Protein AF-A0A539EFL1-F1 (afdb_monomer)

Secondary structure (DSSP, 8-state):
-----PPPPPPPTT-TTSPPP-----HHHHHHHHHHHHHHTTTTPPPSSPPTT-EE-----PPPS-SSS--TTHHHHHHHHHHHHHHHHHTT-EE-

pLDDT: mean 85.84, std 19.04, range [38.94, 98.62]

Structure (mmCIF, N/CA/C/O backbone):
data_AF-A0A539EFL1-F1
#
_entry.id   AF-A0A539EFL1-F1
#
loop_
_atom_site.group_PDB
_atom_site.id
_atom_site.type_symbol
_atom_site.label_atom_id
_atom_site.label_alt_id
_atom_site.label_comp_id
_atom_site.label_asym_id
_atom_site.label_entity_id
_atom_site.label_seq_id
_atom_site.pdbx_PDB_ins_code
_atom_site.Cartn_x
_atom_site.C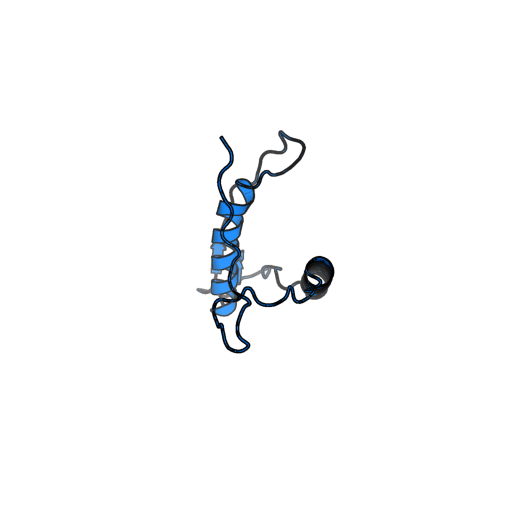artn_y
_atom_site.Cartn_z
_atom_site.occupancy
_atom_site.B_iso_or_equiv
_atom_site.auth_seq_id
_atom_site.auth_comp_id
_atom_site.auth_asym_id
_atom_site.auth_atom_id
_atom_site.pdbx_PDB_model_num
ATOM 1 N N . MET A 1 1 ? 42.881 13.754 -27.773 1.00 41.84 1 MET A N 1
ATOM 2 C CA . MET A 1 1 ? 43.305 13.287 -26.436 1.00 41.84 1 MET A CA 1
ATOM 3 C C . MET A 1 1 ? 42.819 11.861 -26.280 1.00 41.84 1 MET A C 1
ATOM 5 O O . MET A 1 1 ? 41.617 11.652 -26.248 1.00 41.84 1 MET A O 1
ATOM 9 N N . VAL A 1 2 ? 43.736 10.895 -26.306 1.00 38.94 2 VAL A N 1
ATOM 10 C CA . VAL A 1 2 ? 43.430 9.464 -26.189 1.00 38.94 2 VAL A CA 1
ATOM 11 C C . VAL A 1 2 ? 43.757 9.077 -24.750 1.00 38.94 2 VAL A C 1
ATOM 13 O O . VAL A 1 2 ? 44.920 9.129 -24.359 1.00 38.94 2 VAL A O 1
ATOM 16 N N . ALA A 1 3 ? 42.741 8.800 -23.935 1.00 45.94 3 ALA A N 1
ATOM 17 C CA . ALA A 1 3 ? 42.948 8.296 -22.583 1.00 45.94 3 ALA A CA 1
ATOM 18 C C . ALA A 1 3 ? 43.185 6.783 -22.668 1.00 45.94 3 ALA A C 1
ATOM 20 O O . ALA A 1 3 ? 42.314 6.036 -23.110 1.00 45.94 3 ALA A O 1
ATOM 21 N N . ASN A 1 4 ? 44.387 6.358 -22.282 1.00 40.75 4 ASN A N 1
ATOM 22 C CA . ASN A 1 4 ? 44.767 4.956 -22.158 1.00 40.75 4 ASN A CA 1
ATOM 23 C C . ASN A 1 4 ? 43.856 4.251 -21.145 1.00 40.75 4 ASN A C 1
ATOM 25 O O . ASN A 1 4 ? 43.902 4.550 -19.951 1.00 40.75 4 ASN A O 1
ATOM 29 N N . LEU A 1 5 ? 43.063 3.291 -21.617 1.00 45.28 5 LEU A N 1
ATOM 30 C CA . LEU A 1 5 ? 42.404 2.305 -20.768 1.00 45.28 5 LEU A CA 1
ATOM 31 C C . LEU A 1 5 ? 43.473 1.321 -20.280 1.00 45.28 5 LEU A C 1
ATOM 33 O O . 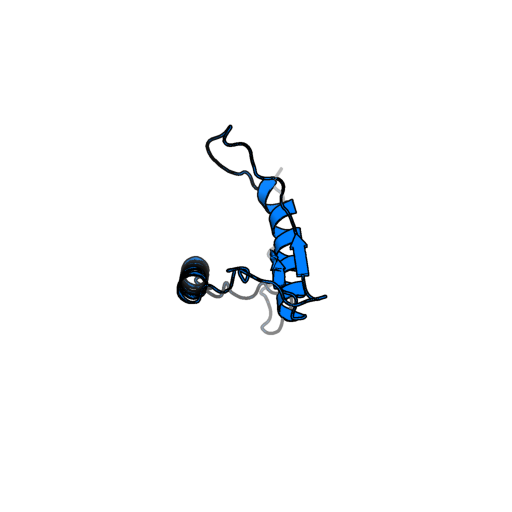LEU A 1 5 ? 44.050 0.583 -21.077 1.00 45.28 5 LEU A O 1
ATOM 37 N N . HIS A 1 6 ? 43.760 1.324 -18.978 1.00 40.34 6 HIS A N 1
ATOM 38 C CA . HIS A 1 6 ? 44.424 0.178 -18.361 1.00 40.34 6 HIS A CA 1
ATOM 39 C C . HIS A 1 6 ? 43.470 -1.026 -18.436 1.00 40.34 6 HIS A C 1
ATOM 41 O O . HIS A 1 6 ? 42.290 -0.862 -18.116 1.00 40.34 6 HIS A O 1
ATOM 47 N N . PRO A 1 7 ? 43.933 -2.221 -18.837 1.00 50.03 7 PRO A N 1
ATOM 48 C CA . PRO A 1 7 ? 43.112 -3.418 -18.751 1.00 50.03 7 PRO A CA 1
ATOM 49 C C . PRO A 1 7 ? 42.871 -3.756 -17.276 1.00 50.03 7 PRO A C 1
ATOM 51 O O . PRO A 1 7 ? 43.813 -3.852 -16.487 1.00 50.03 7 PRO A O 1
ATOM 54 N N . THR A 1 8 ? 41.605 -3.919 -16.896 1.00 53.47 8 THR A N 1
ATOM 55 C CA . THR A 1 8 ? 41.223 -4.462 -15.592 1.00 53.47 8 THR A CA 1
ATOM 56 C C . THR A 1 8 ? 41.755 -5.895 -15.470 1.00 53.47 8 THR A C 1
ATOM 58 O O . THR A 1 8 ? 41.627 -6.671 -16.422 1.00 53.47 8 THR A O 1
ATOM 61 N N . PRO A 1 9 ? 42.377 -6.268 -14.336 1.00 49.53 9 PRO A N 1
ATOM 62 C CA . PRO A 1 9 ? 42.851 -7.631 -14.127 1.00 49.53 9 PRO A CA 1
ATOM 63 C C . PRO A 1 9 ? 41.667 -8.614 -14.113 1.00 49.53 9 PRO A C 1
ATOM 65 O O . PRO A 1 9 ? 40.557 -8.223 -13.742 1.00 49.53 9 PRO A O 1
ATOM 68 N N . PRO A 1 10 ? 41.869 -9.882 -14.518 1.00 56.81 10 PRO A N 1
ATOM 69 C CA . PRO A 1 10 ? 40.807 -10.878 -14.487 1.00 56.81 10 PRO A CA 1
ATOM 70 C C . PRO A 1 10 ? 40.366 -11.125 -13.039 1.00 56.81 10 PRO A C 1
ATOM 72 O O . PRO A 1 10 ? 41.204 -11.325 -12.158 1.00 56.81 10 PRO A O 1
ATOM 75 N N . ALA A 1 11 ? 39.052 -11.094 -12.805 1.00 57.03 11 ALA A N 1
ATOM 76 C CA . ALA A 1 11 ? 38.462 -11.373 -11.501 1.00 57.03 11 ALA A CA 1
ATOM 77 C C . ALA A 1 11 ? 38.862 -12.786 -11.045 1.00 57.03 11 ALA A C 1
ATOM 79 O O . ALA A 1 11 ? 38.636 -13.767 -11.756 1.00 57.03 11 ALA A O 1
ATOM 80 N N . GLY A 1 12 ? 39.500 -12.877 -9.878 1.00 50.28 12 GLY A N 1
ATOM 81 C CA . GLY A 1 12 ? 39.790 -14.152 -9.233 1.00 50.28 12 GLY A CA 1
ATOM 82 C C . GLY A 1 12 ? 38.513 -14.780 -8.676 1.00 50.28 12 GLY A C 1
ATOM 83 O O . GLY A 1 12 ? 37.587 -14.079 -8.282 1.00 50.28 12 GLY A O 1
ATOM 84 N N . GLU A 1 13 ? 38.500 -16.107 -8.592 1.00 54.50 13 GLU A N 1
ATOM 85 C CA . GLU A 1 13 ? 37.368 -16.965 -8.192 1.00 54.50 13 GLU A CA 1
ATOM 86 C C . GLU A 1 13 ? 36.795 -16.684 -6.779 1.00 54.50 13 GLU A C 1
ATOM 88 O O . GLU A 1 13 ? 35.786 -17.263 -6.402 1.00 54.50 13 GLU A O 1
ATOM 93 N N . ASN A 1 14 ? 37.391 -15.766 -6.005 1.00 53.62 14 ASN A N 1
ATOM 94 C CA . ASN A 1 14 ? 36.985 -15.413 -4.637 1.00 53.62 14 ASN A CA 1
ATOM 95 C C . ASN A 1 14 ? 36.816 -13.897 -4.404 1.00 53.62 14 ASN A C 1
ATOM 97 O O . ASN A 1 14 ? 36.929 -13.426 -3.270 1.00 53.62 14 ASN A O 1
ATOM 101 N N . ASP A 1 15 ? 36.578 -13.111 -5.455 1.00 55.47 15 ASP A N 1
ATOM 102 C CA . ASP A 1 15 ? 36.278 -11.687 -5.305 1.00 55.47 15 ASP A CA 1
ATOM 103 C C . ASP A 1 15 ? 34.814 -11.477 -4.873 1.00 55.47 15 ASP A C 1
ATOM 105 O O . ASP A 1 15 ? 33.895 -11.498 -5.687 1.00 55.47 15 ASP A O 1
ATOM 109 N N . ILE A 1 16 ? 34.591 -11.269 -3.570 1.00 57.88 16 ILE A N 1
ATOM 110 C CA . ILE A 1 16 ? 33.269 -10.963 -2.985 1.00 57.88 16 ILE A CA 1
ATOM 111 C C . ILE A 1 16 ? 32.686 -9.616 -3.455 1.00 57.88 16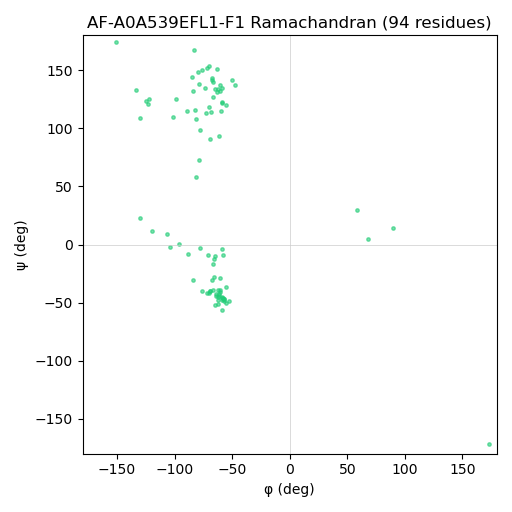 ILE A C 1
ATOM 113 O O . ILE A 1 16 ? 31.531 -9.315 -3.155 1.00 57.88 16 ILE A O 1
ATOM 117 N N . LEU A 1 17 ? 33.485 -8.792 -4.143 1.00 55.75 17 LEU A N 1
ATOM 118 C CA . LEU A 1 17 ? 33.078 -7.527 -4.756 1.00 55.75 17 LEU A CA 1
ATOM 119 C C . LEU A 1 17 ? 32.914 -7.642 -6.276 1.00 55.75 17 LEU A C 1
ATOM 121 O O . LEU A 1 17 ? 32.512 -6.662 -6.910 1.00 55.75 17 LEU A O 1
ATOM 125 N N . ALA A 1 18 ? 33.180 -8.812 -6.870 1.00 57.97 18 ALA A N 1
ATOM 126 C CA . ALA A 1 18 ? 32.794 -9.053 -8.249 1.00 57.97 18 ALA A CA 1
ATOM 127 C C . ALA A 1 18 ? 31.267 -8.925 -8.342 1.00 57.97 18 ALA A C 1
ATOM 129 O O . ALA A 1 18 ? 30.558 -9.495 -7.504 1.00 57.97 18 ALA A O 1
ATOM 130 N N . PRO A 1 19 ? 30.731 -8.179 -9.328 1.00 62.84 19 PRO A N 1
ATOM 131 C CA . PRO A 1 19 ? 29.298 -8.172 -9.545 1.00 62.84 19 PRO A CA 1
ATOM 132 C C . PRO A 1 19 ? 28.879 -9.623 -9.747 1.00 62.84 19 PRO A C 1
ATOM 134 O O . PRO A 1 19 ? 29.397 -10.296 -10.644 1.00 62.84 19 PRO A O 1
ATOM 137 N N . MET A 1 20 ? 27.989 -10.111 -8.877 1.00 55.56 20 MET A N 1
ATOM 138 C CA . MET A 1 20 ? 27.400 -11.430 -9.056 1.00 55.56 20 MET A CA 1
ATOM 139 C C . MET A 1 20 ? 26.928 -11.536 -10.509 1.00 55.56 20 MET A C 1
ATOM 141 O O . MET A 1 20 ? 26.393 -10.550 -11.039 1.00 55.56 20 MET A O 1
ATOM 145 N N . PRO A 1 21 ? 27.158 -12.682 -11.179 1.00 62.81 21 PRO A N 1
ATOM 146 C CA . PRO A 1 21 ? 26.658 -12.871 -12.532 1.00 62.81 21 PRO A CA 1
ATOM 147 C C . PRO A 1 21 ? 25.172 -12.512 -12.526 1.00 62.81 21 PRO A C 1
ATOM 149 O O . PRO A 1 21 ? 24.518 -12.786 -11.518 1.00 62.81 21 PRO A O 1
ATOM 152 N N . PRO A 1 22 ? 24.639 -11.866 -13.577 1.00 62.97 22 PRO A N 1
ATOM 153 C CA . PRO A 1 22 ? 23.243 -11.472 -13.596 1.00 62.97 22 PRO A CA 1
ATOM 154 C C . PRO A 1 22 ? 22.398 -12.739 -13.507 1.00 62.97 22 PRO A C 1
ATOM 156 O O . PRO A 1 22 ? 22.135 -13.408 -14.507 1.00 62.97 22 PRO A O 1
ATOM 159 N N . GLU A 1 23 ? 22.018 -13.104 -12.286 1.00 67.88 23 GLU A N 1
ATOM 160 C CA . GLU A 1 23 ? 21.026 -14.123 -12.046 1.00 67.88 23 GLU A CA 1
ATOM 161 C C . GLU A 1 23 ? 19.778 -13.620 -12.753 1.00 67.88 23 GLU A C 1
ATOM 163 O O . GLU A 1 23 ? 19.321 -12.493 -12.537 1.00 67.88 23 GLU A O 1
ATOM 168 N N . HIS A 1 24 ? 19.278 -14.420 -13.689 1.00 79.56 24 HIS A N 1
ATOM 169 C CA . HIS A 1 24 ? 18.054 -14.087 -14.385 1.00 79.56 24 HIS A CA 1
ATOM 170 C C . HIS A 1 24 ? 16.901 -14.205 -13.385 1.00 79.56 24 HIS A C 1
ATOM 172 O O . HIS A 1 24 ? 16.334 -15.279 -13.195 1.00 79.56 24 HIS A O 1
ATOM 178 N N . ILE A 1 25 ? 16.589 -13.101 -12.708 1.00 83.94 25 ILE A N 1
ATOM 179 C CA . ILE A 1 25 ? 15.438 -12.988 -11.818 1.00 83.94 25 ILE A CA 1
ATOM 180 C C . ILE A 1 25 ? 14.253 -12.516 -12.673 1.00 83.94 25 ILE A C 1
ATOM 182 O O . ILE A 1 25 ? 14.282 -11.392 -13.181 1.00 83.94 25 ILE A O 1
ATOM 186 N N . PRO A 1 26 ? 13.196 -13.330 -12.846 1.00 91.19 26 PRO A N 1
ATOM 187 C CA . PRO A 1 26 ? 12.039 -12.951 -13.650 1.00 91.19 26 PRO A CA 1
ATOM 188 C C . PRO A 1 26 ? 11.116 -12.010 -12.853 1.00 91.19 26 PRO A C 1
ATOM 190 O O . PRO A 1 26 ? 10.046 -12.407 -12.390 1.00 91.19 26 PRO A O 1
ATOM 193 N N . PHE A 1 27 ? 11.537 -10.753 -12.659 1.00 93.44 27 PHE A N 1
ATOM 194 C CA . PHE A 1 27 ? 10.840 -9.766 -11.817 1.00 93.44 27 PHE A CA 1
ATOM 195 C C . PHE A 1 27 ? 9.359 -9.609 -12.183 1.00 93.44 27 PHE A C 1
ATOM 197 O O . PHE A 1 27 ? 8.501 -9.734 -11.313 1.00 93.44 27 PHE A O 1
ATOM 204 N N . ALA A 1 28 ? 9.052 -9.438 -13.473 1.00 94.06 28 ALA A N 1
ATOM 205 C CA . ALA A 1 28 ? 7.681 -9.251 -13.948 1.00 94.06 28 ALA A CA 1
ATOM 206 C C . ALA A 1 28 ? 6.766 -10.446 -13.620 1.00 94.06 28 ALA A C 1
ATOM 208 O O . ALA A 1 28 ? 5.614 -10.264 -13.226 1.00 94.06 28 ALA A O 1
ATOM 209 N N . GLU A 1 29 ? 7.275 -11.676 -13.736 1.00 96.31 29 GLU A N 1
ATOM 210 C CA . GLU A 1 29 ? 6.508 -12.884 -13.411 1.00 96.31 29 GLU A CA 1
ATOM 211 C C . GLU A 1 29 ? 6.276 -13.013 -11.904 1.00 96.31 29 GLU A C 1
ATOM 213 O O . GLU A 1 29 ? 5.179 -13.364 -11.461 1.00 96.31 29 GLU A O 1
ATOM 218 N N . ILE A 1 30 ? 7.305 -12.709 -11.106 1.00 97.06 30 ILE A N 1
ATOM 219 C CA . ILE A 1 30 ? 7.225 -12.728 -9.645 1.00 97.06 30 ILE A CA 1
ATOM 220 C C . ILE A 1 30 ? 6.201 -11.694 -9.163 1.00 97.06 30 ILE A C 1
ATOM 222 O O . ILE A 1 30 ? 5.335 -12.031 -8.352 1.00 97.06 30 ILE A O 1
ATOM 226 N N . GLU A 1 31 ? 6.257 -10.464 -9.673 1.00 97.81 31 GLU A N 1
ATOM 227 C CA . GLU A 1 31 ? 5.338 -9.380 -9.317 1.00 97.81 31 GLU A CA 1
ATOM 228 C C . GLU A 1 31 ? 3.892 -9.718 -9.686 1.00 97.81 31 GLU A C 1
ATOM 230 O O . GLU A 1 31 ? 3.019 -9.690 -8.813 1.00 97.81 31 GLU A O 1
ATOM 235 N N . ALA A 1 32 ? 3.640 -10.130 -10.932 1.00 98.25 32 ALA A N 1
ATOM 236 C CA . ALA A 1 32 ? 2.299 -10.485 -11.398 1.00 98.25 32 ALA A CA 1
ATOM 237 C C . ALA A 1 32 ? 1.697 -11.650 -10.592 1.00 98.25 32 ALA A C 1
ATOM 239 O O . ALA A 1 32 ? 0.525 -11.616 -10.201 1.00 98.25 32 ALA A O 1
ATOM 240 N N . LYS A 1 33 ? 2.509 -12.668 -10.274 1.00 98.44 33 LYS A N 1
ATOM 241 C CA . LYS A 1 33 ? 2.103 -13.801 -9.430 1.00 98.44 33 LYS A CA 1
ATOM 242 C C . LYS A 1 33 ? 1.623 -13.340 -8.053 1.00 98.44 33 LYS A C 1
ATOM 244 O O . LYS A 1 33 ? 0.605 -13.837 -7.563 1.00 98.44 33 LYS A O 1
ATOM 249 N N . TRP A 1 34 ? 2.358 -12.439 -7.403 1.00 98.50 34 TRP A N 1
ATOM 250 C CA . TRP A 1 34 ?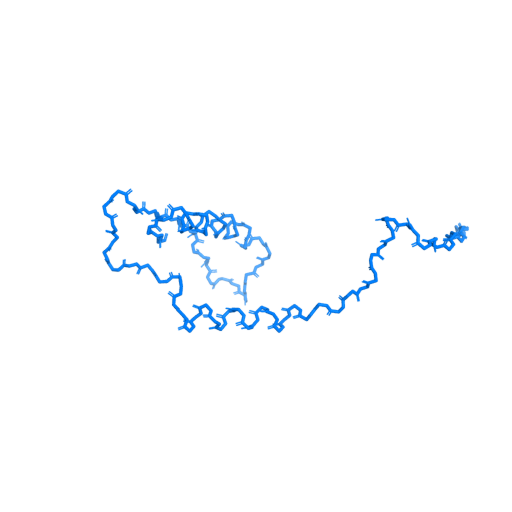 2.024 -11.979 -6.054 1.00 98.50 34 TRP A CA 1
ATOM 251 C C . TRP A 1 34 ? 0.865 -10.986 -6.035 1.00 98.50 34 TRP A C 1
ATOM 253 O O . TRP A 1 34 ? -0.005 -11.137 -5.181 1.00 98.50 34 TRP A O 1
ATOM 263 N N . GLN A 1 35 ? 0.790 -10.061 -6.995 1.00 98.62 35 GLN A N 1
ATOM 264 C CA . GLN A 1 35 ? -0.350 -9.150 -7.153 1.00 98.62 35 GLN A CA 1
ATOM 265 C C . GLN A 1 35 ? -1.663 -9.932 -7.271 1.00 98.62 35 GLN A C 1
ATOM 267 O O . GLN A 1 35 ? -2.574 -9.720 -6.470 1.00 98.62 35 GLN A O 1
ATOM 272 N N . LYS A 1 36 ? -1.708 -10.931 -8.165 1.00 98.62 36 LYS A N 1
ATOM 273 C CA . LYS A 1 36 ? -2.871 -11.814 -8.326 1.00 98.62 36 LYS A CA 1
ATOM 274 C C . LYS A 1 36 ? -3.213 -12.560 -7.038 1.00 98.62 36 LYS A C 1
ATOM 276 O O . LYS A 1 36 ? -4.365 -12.603 -6.627 1.00 98.62 36 LYS A O 1
ATOM 281 N N . ARG A 1 37 ? -2.213 -13.139 -6.365 1.00 98.62 37 ARG A N 1
ATOM 282 C CA . ARG A 1 37 ? -2.435 -13.867 -5.106 1.00 98.62 37 ARG A CA 1
ATOM 283 C C . ARG A 1 37 ? -2.992 -12.961 -4.004 1.00 98.62 37 ARG A C 1
ATOM 285 O O . ARG A 1 37 ? -3.805 -13.420 -3.207 1.00 98.62 37 ARG A O 1
ATOM 292 N N . TRP A 1 38 ? -2.524 -11.718 -3.911 1.00 98.38 38 TRP A N 1
ATOM 293 C CA . TRP A 1 38 ? -2.991 -10.758 -2.910 1.00 98.38 38 TRP A CA 1
ATOM 294 C C . TRP A 1 38 ? -4.426 -10.312 -3.165 1.00 98.38 38 TRP A C 1
ATOM 296 O O . TRP A 1 38 ? -5.192 -10.201 -2.207 1.00 98.38 38 TRP A O 1
ATOM 306 N N . GLU A 1 39 ? -4.783 -10.102 -4.432 1.00 98.31 39 GLU A N 1
ATOM 307 C CA . GLU A 1 39 ? -6.146 -9.790 -4.857 1.00 98.31 39 GLU A CA 1
ATOM 308 C C . GLU A 1 39 ? -7.096 -10.963 -4.581 1.00 98.31 39 GLU A C 1
ATOM 310 O O . GLU A 1 39 ? -8.072 -10.786 -3.852 1.00 98.31 39 GLU A O 1
ATOM 315 N N . ASP A 1 40 ? -6.748 -12.172 -5.040 1.00 98.50 40 ASP A N 1
ATOM 316 C CA . ASP A 1 40 ? -7.528 -13.403 -4.830 1.00 98.50 40 ASP A CA 1
ATOM 317 C C . ASP A 1 40 ? -7.784 -13.672 -3.333 1.00 98.50 40 ASP A C 1
ATOM 319 O O . ASP A 1 40 ? -8.851 -14.144 -2.940 1.00 98.50 40 ASP A O 1
ATOM 323 N N . ALA A 1 41 ? -6.805 -13.365 -2.475 1.00 98.00 41 ALA A N 1
ATOM 324 C CA . ALA A 1 41 ? -6.906 -13.547 -1.028 1.00 98.00 41 ALA A CA 1
ATOM 325 C C . ALA A 1 41 ? -7.496 -12.335 -0.279 1.00 98.00 41 ALA A C 1
ATOM 327 O O . ALA A 1 41 ? -7.734 -12.427 0.926 1.00 98.00 41 ALA A O 1
ATOM 328 N N . GLY A 1 42 ? -7.713 -11.196 -0.946 1.00 96.94 42 GLY A N 1
ATOM 329 C CA . GLY A 1 42 ? -8.278 -9.985 -0.347 1.00 96.94 42 GLY A CA 1
ATOM 330 C C . GLY A 1 42 ? -7.478 -9.422 0.835 1.00 96.94 42 GLY A C 1
ATOM 331 O O . GLY A 1 42 ? -8.067 -8.817 1.732 1.00 96.94 42 GLY A O 1
ATOM 332 N N . ILE A 1 43 ? -6.152 -9.612 0.873 1.00 95.56 43 ILE A N 1
ATOM 333 C CA . ILE A 1 43 ? -5.333 -9.365 2.081 1.00 95.56 43 ILE A CA 1
ATOM 334 C C . ILE A 1 43 ? -5.246 -7.891 2.505 1.00 95.56 43 ILE A C 1
ATOM 336 O O . ILE A 1 43 ? -4.855 -7.593 3.632 1.00 95.56 43 ILE A O 1
ATOM 340 N N . PHE A 1 44 ? -5.593 -6.965 1.609 1.00 96.69 44 PHE A N 1
ATOM 341 C CA . PHE A 1 44 ? -5.596 -5.525 1.879 1.00 96.69 44 PHE A CA 1
ATOM 342 C C . PHE A 1 44 ? -6.975 -4.989 2.280 1.00 96.69 44 PHE A C 1
ATOM 344 O O . PHE A 1 44 ? -7.111 -3.798 2.551 1.00 96.69 44 PHE A O 1
ATOM 351 N N . LYS A 1 45 ? -7.998 -5.849 2.353 1.00 96.31 45 LYS A N 1
ATOM 352 C CA . LYS A 1 45 ? -9.352 -5.450 2.739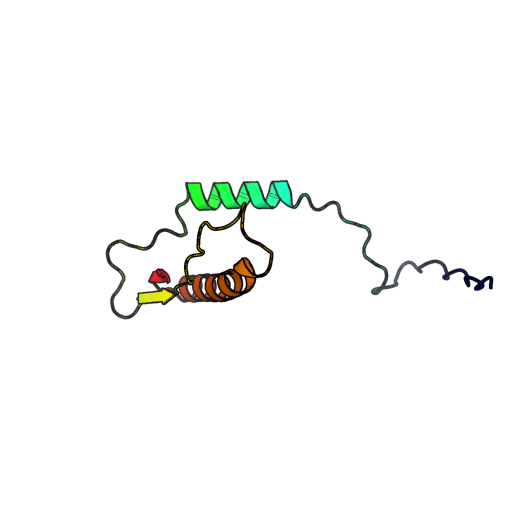 1.00 96.31 45 LYS A CA 1
ATOM 353 C C . LYS A 1 45 ? -9.401 -5.077 4.221 1.00 96.31 45 LYS A C 1
ATOM 355 O O . LYS A 1 45 ? -9.181 -5.919 5.089 1.00 96.31 45 LYS A O 1
ATOM 360 N N . ALA A 1 46 ? -9.756 -3.828 4.510 1.00 95.31 46 ALA A N 1
ATOM 361 C CA . ALA A 1 46 ? -10.048 -3.402 5.872 1.00 95.31 46 ALA A CA 1
ATOM 362 C C . ALA A 1 46 ? -11.338 -4.080 6.390 1.00 95.31 46 ALA A C 1
ATOM 364 O O . ALA A 1 46 ? -12.303 -4.243 5.630 1.00 95.31 46 ALA A O 1
ATOM 365 N N . PRO A 1 47 ? -11.398 -4.482 7.672 1.00 93.50 47 PRO A N 1
ATOM 366 C CA . PRO A 1 47 ? -12.618 -5.028 8.251 1.00 93.50 47 PRO A CA 1
ATOM 367 C C . PRO A 1 47 ? -13.697 -3.945 8.349 1.00 93.50 47 PRO A C 1
ATOM 369 O O . PRO A 1 47 ? -13.420 -2.802 8.702 1.00 93.50 47 PRO A O 1
ATOM 372 N N . ALA A 1 48 ? -14.958 -4.320 8.115 1.00 93.31 48 ALA A N 1
ATOM 373 C CA . ALA A 1 48 ? -16.089 -3.391 8.229 1.00 93.31 48 ALA A CA 1
ATOM 374 C C . ALA A 1 48 ? -16.241 -2.802 9.646 1.00 93.31 48 ALA A C 1
ATOM 376 O O . ALA A 1 48 ? -16.744 -1.694 9.814 1.00 93.31 48 ALA A O 1
ATOM 377 N N . LYS A 1 49 ? -15.810 -3.553 10.667 1.00 95.06 49 LYS A N 1
ATOM 378 C CA . LYS A 1 49 ? -15.729 -3.108 12.059 1.00 95.06 49 LYS A CA 1
ATOM 379 C C . LYS A 1 49 ? -14.335 -3.444 12.597 1.00 95.06 49 LYS A C 1
ATOM 381 O O . LYS A 1 49 ? -14.054 -4.631 12.771 1.00 95.06 49 LYS A O 1
ATOM 386 N N . PRO A 1 50 ? -13.463 -2.449 12.828 1.00 93.75 50 PRO A N 1
ATOM 387 C CA . PRO A 1 50 ? -12.161 -2.695 13.427 1.00 93.75 50 PRO A CA 1
ATOM 388 C C . PRO A 1 50 ? -12.308 -3.091 14.899 1.00 93.75 50 PRO A C 1
ATOM 390 O O . PRO A 1 50 ? -13.260 -2.704 15.580 1.00 93.75 50 PRO A O 1
ATOM 393 N N . ARG A 1 51 ? -11.335 -3.848 15.392 1.00 95.31 51 ARG A N 1
ATOM 394 C CA . ARG A 1 51 ? -11.192 -4.235 16.793 1.00 95.31 51 ARG A CA 1
ATOM 395 C C . ARG A 1 51 ? -10.878 -3.003 17.635 1.00 95.31 51 ARG A C 1
ATOM 397 O O . ARG A 1 51 ? -10.091 -2.133 17.248 1.00 95.31 51 ARG A O 1
ATOM 404 N N . GLU A 1 52 ? -11.491 -2.942 18.809 1.00 93.88 52 GLU A N 1
ATOM 405 C CA . GLU A 1 52 ? -11.304 -1.835 19.741 1.00 93.88 52 GLU A CA 1
ATOM 406 C C . GLU A 1 52 ? -9.827 -1.690 20.137 1.00 93.88 52 GLU A C 1
ATOM 408 O O . GLU A 1 52 ? -9.124 -2.674 20.371 1.00 93.88 52 GLU A O 1
ATOM 413 N N . GLY A 1 53 ? -9.326 -0.452 20.130 1.00 92.50 53 GLY A N 1
ATOM 414 C CA . GLY A 1 53 ? -7.924 -0.151 20.437 1.00 92.50 53 GLY A CA 1
ATOM 415 C C . GLY A 1 53 ? -6.893 -0.641 19.408 1.00 92.50 53 GLY A C 1
ATOM 416 O O . GLY A 1 53 ? -5.698 -0.489 19.646 1.00 92.50 53 GLY A O 1
ATOM 417 N N . ARG A 1 54 ? -7.315 -1.213 18.271 1.00 94.69 54 ARG A N 1
ATOM 418 C CA . ARG A 1 54 ? -6.423 -1.763 17.229 1.00 94.69 54 ARG A CA 1
ATOM 419 C C . ARG A 1 54 ? -6.581 -1.102 15.861 1.00 94.69 54 ARG A C 1
ATOM 421 O O . ARG A 1 54 ? -6.052 -1.604 14.881 1.00 94.69 54 ARG A O 1
ATOM 428 N N . LYS A 1 55 ? -7.295 0.020 15.769 1.00 97.00 55 LYS A N 1
ATOM 429 C CA . LYS A 1 55 ? -7.440 0.790 14.525 1.00 97.00 55 LYS A CA 1
ATOM 430 C C . LYS A 1 55 ? -6.143 1.533 14.194 1.00 97.00 55 LYS A C 1
ATOM 432 O O . LYS A 1 55 ? -5.597 2.238 15.041 1.00 97.00 55 LYS A O 1
ATOM 437 N N . PHE A 1 56 ? -5.724 1.479 12.937 1.00 98.06 56 PHE A N 1
ATOM 438 C CA . PHE A 1 56 ? -4.706 2.357 12.374 1.00 98.06 56 PHE A CA 1
ATOM 439 C C . PHE A 1 56 ? -5.188 2.900 11.025 1.00 98.06 56 PHE A C 1
ATOM 441 O O . PHE A 1 56 ? -5.710 2.141 10.220 1.00 98.06 56 PHE A O 1
ATOM 448 N N . TYR A 1 57 ? -5.055 4.208 10.802 1.00 97.12 57 TYR A N 1
ATOM 449 C CA . TYR A 1 57 ? -5.419 4.842 9.534 1.00 97.12 57 TYR A CA 1
ATOM 450 C C . TYR A 1 57 ? -4.196 5.573 8.988 1.00 97.12 57 TYR A C 1
ATOM 452 O O . TYR A 1 57 ? -3.654 6.441 9.676 1.00 97.12 57 TYR A O 1
ATOM 460 N N . CYS A 1 58 ? -3.758 5.206 7.789 1.00 97.56 58 CYS A N 1
ATOM 461 C CA . CYS A 1 58 ? -2.651 5.844 7.089 1.00 97.56 58 CYS A CA 1
ATOM 462 C C . CYS A 1 58 ? -3.139 6.301 5.719 1.00 97.56 58 CYS A C 1
ATOM 464 O O . CYS A 1 58 ? -3.679 5.506 4.959 1.00 97.56 58 CYS A O 1
ATOM 466 N N . LEU A 1 59 ? -2.992 7.592 5.431 1.00 97.81 59 LEU A N 1
ATOM 467 C CA . LEU A 1 59 ? -3.601 8.204 4.261 1.00 97.81 59 LEU A CA 1
ATOM 468 C C . LEU A 1 59 ? -2.538 8.838 3.377 1.00 97.81 59 LEU A C 1
ATOM 470 O O . LEU A 1 59 ? -1.801 9.720 3.819 1.00 97.81 59 LEU A O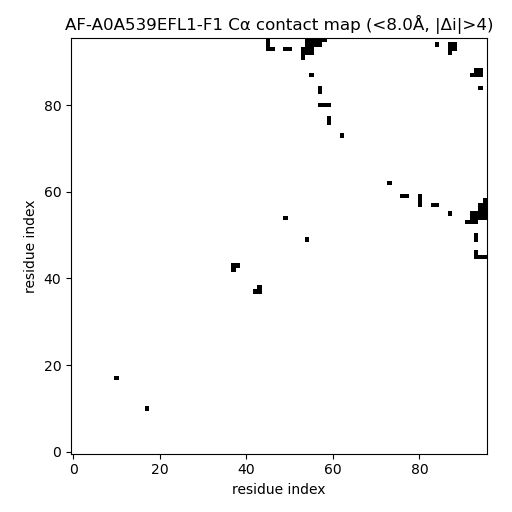 1
ATOM 474 N N . ASP A 1 60 ? -2.543 8.433 2.115 1.00 97.81 60 ASP A N 1
ATOM 475 C CA . ASP A 1 60 ? -1.862 9.141 1.045 1.00 97.81 60 ASP A CA 1
ATOM 476 C C . ASP A 1 60 ? -2.744 10.257 0.492 1.00 97.81 60 ASP A C 1
ATOM 478 O O . ASP A 1 60 ? -3.962 10.116 0.354 1.00 97.81 60 ASP A O 1
ATOM 482 N N . MET A 1 61 ? -2.119 11.373 0.121 1.00 97.00 61 MET A N 1
ATOM 483 C CA . MET A 1 61 ? -2.811 12.387 -0.665 1.00 97.00 61 MET A CA 1
ATOM 484 C C . MET A 1 61 ? -3.073 11.829 -2.064 1.00 97.00 61 MET A C 1
ATOM 486 O O . MET A 1 61 ? -2.137 11.562 -2.825 1.00 97.00 61 MET A O 1
ATOM 490 N N . PHE A 1 62 ? -4.352 11.639 -2.391 1.00 94.62 62 PHE A N 1
ATOM 491 C CA . PHE A 1 62 ? -4.746 11.117 -3.694 1.00 94.62 62 PHE A CA 1
ATOM 492 C C . PHE A 1 62 ? -4.274 12.046 -4.823 1.00 94.62 62 PHE A C 1
ATOM 494 O O . PHE A 1 62 ? -4.385 13.270 -4.693 1.00 94.62 62 PHE A O 1
ATOM 501 N N . PRO A 1 63 ? -3.741 11.485 -5.923 1.00 95.94 63 PRO A N 1
ATOM 502 C CA . PRO A 1 63 ? -3.180 12.284 -7.000 1.00 95.94 63 PRO A CA 1
ATOM 503 C C . PRO A 1 63 ? -4.290 12.909 -7.852 1.00 95.94 63 PRO A C 1
ATOM 505 O O . PRO A 1 63 ? -5.364 12.330 -8.033 1.00 95.94 63 PRO A O 1
ATOM 508 N N . TYR A 1 64 ? -4.014 14.078 -8.427 1.00 95.81 64 TYR A N 1
ATOM 509 C CA . TYR A 1 64 ? -4.901 14.689 -9.417 1.00 95.81 64 TYR A CA 1
ATOM 510 C C . TYR A 1 64 ? -4.717 14.020 -10.792 1.00 95.81 64 TYR A C 1
ATOM 512 O O . TYR A 1 64 ? -3.577 13.801 -11.208 1.00 95.81 64 TYR A O 1
ATOM 520 N N . PRO A 1 65 ? -5.798 13.738 -11.547 1.00 94.69 65 PRO A N 1
ATOM 521 C CA . PRO A 1 65 ? -5.720 13.140 -12.882 1.00 94.69 65 PRO A CA 1
ATOM 522 C C . PRO A 1 65 ? -5.416 14.203 -13.954 1.00 94.69 65 PRO A C 1
ATOM 524 O O . PRO A 1 65 ? -6.207 14.437 -14.863 1.00 94.69 65 PRO A O 1
ATOM 527 N N . SER A 1 66 ? -4.298 14.911 -13.811 1.00 93.94 66 SER A N 1
ATOM 528 C CA . SER A 1 66 ? -3.939 16.076 -14.638 1.00 93.94 66 SER A CA 1
ATOM 529 C C . SER A 1 66 ? -2.820 15.811 -15.653 1.00 93.94 66 SER A C 1
ATOM 531 O O . SER A 1 66 ? -2.311 16.752 -16.256 1.00 93.94 66 SER A O 1
ATOM 533 N N . ALA A 1 67 ? -2.412 14.553 -15.820 1.00 91.88 67 ALA A N 1
ATOM 534 C CA . ALA A 1 67 ? -1.381 14.106 -16.756 1.00 91.88 67 ALA A CA 1
ATOM 535 C C . ALA A 1 67 ? -1.660 12.656 -17.199 1.00 91.88 67 ALA A C 1
ATOM 537 O O . ALA A 1 67 ? -2.540 12.002 -16.640 1.00 91.88 67 ALA A O 1
ATOM 538 N N . ASP A 1 68 ? -0.877 12.140 -18.153 1.00 95.31 68 ASP A N 1
ATOM 539 C CA . ASP A 1 68 ? -1.024 10.773 -18.691 1.00 95.31 68 ASP A CA 1
ATOM 540 C C . ASP A 1 68 ? -0.735 9.662 -17.663 1.00 95.31 68 ASP A C 1
ATOM 542 O O . ASP A 1 68 ? -1.031 8.491 -17.900 1.00 95.31 68 ASP A O 1
ATOM 546 N N . GLY A 1 69 ? -0.152 10.004 -16.512 1.00 94.31 69 GLY A N 1
ATOM 547 C CA . GLY A 1 69 ? 0.128 9.051 -15.447 1.00 94.31 69 GLY A CA 1
ATOM 548 C C . GLY A 1 69 ? 0.945 9.634 -14.298 1.00 94.31 69 GLY A C 1
ATOM 549 O O . GLY A 1 69 ? 1.206 10.836 -14.225 1.00 94.31 69 GLY A O 1
ATOM 550 N N . LEU A 1 70 ? 1.362 8.749 -13.391 1.00 96.38 70 LEU A N 1
ATOM 551 C CA . LEU A 1 70 ? 2.211 9.090 -12.252 1.00 96.38 70 LEU A CA 1
ATOM 552 C C . LEU A 1 70 ? 3.691 9.100 -12.667 1.00 96.38 70 LEU A C 1
ATOM 554 O O . LEU A 1 70 ? 4.182 8.144 -13.259 1.00 96.38 70 LEU A O 1
ATOM 558 N N . HIS A 1 71 ? 4.430 10.149 -12.303 1.00 95.38 71 HIS A N 1
ATOM 559 C CA . HIS A 1 71 ? 5.900 10.133 -12.321 1.00 95.38 71 HIS A CA 1
ATOM 560 C C . HIS A 1 71 ? 6.479 9.503 -11.042 1.00 95.38 71 HIS A C 1
ATOM 562 O O . HIS A 1 71 ? 5.785 9.399 -10.031 1.00 95.38 71 HIS A O 1
ATOM 568 N N . VAL A 1 72 ? 7.781 9.188 -11.054 1.00 96.12 72 VAL A N 1
ATOM 569 C CA . VAL A 1 72 ? 8.532 8.515 -9.965 1.00 96.12 72 VAL A CA 1
ATOM 570 C C . VAL A 1 72 ? 8.524 9.226 -8.603 1.00 96.12 72 VAL A C 1
ATOM 572 O O . VAL A 1 72 ? 8.940 8.639 -7.615 1.00 96.12 72 VAL A O 1
ATOM 575 N N . GLY A 1 73 ? 8.018 10.460 -8.532 1.00 96.38 73 GLY A N 1
ATOM 576 C CA . GLY A 1 73 ? 7.856 11.200 -7.275 1.00 96.38 73 GLY A CA 1
ATOM 577 C C . GLY A 1 73 ? 6.565 10.853 -6.527 1.00 96.38 73 GLY A C 1
ATOM 578 O O . GLY A 1 73 ? 6.551 10.853 -5.306 1.00 96.38 73 GLY A O 1
ATOM 579 N N . HIS A 1 74 ? 5.490 10.482 -7.230 1.00 97.44 74 HIS A N 1
ATOM 580 C CA . HIS A 1 74 ? 4.251 10.037 -6.580 1.00 97.44 74 HIS A CA 1
ATOM 581 C C . HIS A 1 74 ? 4.443 8.819 -5.662 1.00 97.44 74 HIS A C 1
ATOM 583 O O . HIS A 1 74 ? 3.973 8.867 -4.526 1.00 97.44 74 HIS A O 1
ATOM 589 N N . PRO A 1 75 ? 5.139 7.740 -6.086 1.00 97.62 75 PRO A N 1
ATOM 590 C CA . PRO A 1 75 ? 5.310 6.576 -5.230 1.00 97.62 75 PRO A CA 1
ATOM 591 C C . PRO A 1 75 ? 6.251 6.811 -4.043 1.00 97.62 75 PRO A C 1
ATOM 593 O O . PRO A 1 75 ? 6.313 5.939 -3.185 1.00 97.62 75 PRO A O 1
ATOM 596 N N . GLU A 1 76 ? 6.970 7.936 -3.948 1.00 97.88 76 GLU A N 1
ATOM 597 C CA . GLU A 1 76 ? 7.855 8.213 -2.805 1.00 97.88 76 GLU A CA 1
ATOM 598 C C . GLU A 1 76 ? 7.064 8.216 -1.489 1.00 97.88 76 GLU A C 1
ATOM 600 O O . GLU A 1 76 ? 7.337 7.419 -0.588 1.00 97.88 76 GLU A O 1
ATOM 605 N N . GLY A 1 77 ? 6.024 9.053 -1.415 1.00 96.31 77 GLY A N 1
ATOM 606 C CA . GLY A 1 77 ? 5.123 9.097 -0.263 1.00 96.31 77 GLY A CA 1
ATOM 607 C C . GLY A 1 77 ? 4.359 7.785 -0.082 1.00 96.31 77 GLY A C 1
ATOM 608 O O . GLY A 1 77 ? 4.306 7.263 1.029 1.00 96.31 77 GLY A O 1
ATOM 609 N N . TYR A 1 78 ? 3.865 7.210 -1.185 1.00 98.31 78 TYR A N 1
ATOM 610 C CA . TYR A 1 78 ? 3.022 6.006 -1.154 1.00 98.31 78 TYR A CA 1
ATOM 611 C C . TYR A 1 78 ? 3.796 4.769 -0.681 1.00 98.31 78 TYR A C 1
ATOM 613 O O . TYR A 1 78 ? 3.248 3.874 -0.045 1.00 98.31 78 TYR A O 1
ATOM 621 N N . THR A 1 79 ? 5.100 4.709 -0.957 1.00 98.38 79 THR A N 1
ATOM 622 C CA . THR A 1 79 ? 5.964 3.629 -0.468 1.00 98.38 79 THR A CA 1
ATOM 623 C C . THR A 1 79 ? 6.197 3.771 1.033 1.00 98.38 79 THR A C 1
ATOM 625 O O . THR A 1 79 ? 6.152 2.778 1.760 1.00 98.38 79 THR A O 1
ATOM 628 N N . ALA A 1 80 ? 6.422 4.994 1.525 1.00 98.25 80 ALA A N 1
ATOM 629 C CA . ALA A 1 80 ? 6.623 5.236 2.952 1.00 98.25 80 ALA A CA 1
ATOM 630 C C . ALA A 1 80 ? 5.385 4.837 3.775 1.00 98.25 80 ALA A C 1
ATOM 632 O O . ALA A 1 80 ? 5.505 4.158 4.802 1.00 98.25 80 ALA A O 1
ATOM 633 N N . THR A 1 81 ? 4.195 5.208 3.306 1.00 98.44 81 THR A N 1
ATOM 634 C CA . THR A 1 81 ? 2.921 4.837 3.932 1.00 98.44 81 THR A CA 1
ATOM 635 C C . THR A 1 81 ? 2.617 3.342 3.779 1.00 98.44 81 THR A C 1
ATOM 637 O O . THR A 1 81 ? 2.225 2.718 4.768 1.00 98.44 81 THR A O 1
ATOM 640 N N . ASP A 1 82 ? 2.890 2.707 2.630 1.00 98.44 82 ASP A N 1
ATOM 641 C CA . ASP A 1 82 ? 2.708 1.254 2.442 1.00 98.44 82 ASP A CA 1
ATOM 642 C C . ASP A 1 82 ? 3.587 0.424 3.394 1.00 98.44 82 ASP A C 1
ATOM 644 O O . ASP A 1 82 ? 3.102 -0.524 4.023 1.00 98.44 82 ASP A O 1
ATOM 648 N N . ILE A 1 83 ? 4.856 0.811 3.589 1.00 98.62 83 ILE A N 1
ATOM 649 C CA . ILE A 1 83 ? 5.756 0.169 4.564 1.00 98.62 83 ILE A CA 1
ATOM 650 C C . ILE A 1 83 ? 5.141 0.217 5.966 1.00 98.62 83 ILE A C 1
ATOM 652 O O . ILE A 1 83 ? 5.066 -0.807 6.657 1.00 98.62 83 ILE A O 1
ATOM 656 N N . LEU A 1 84 ? 4.662 1.391 6.385 1.00 98.56 84 LEU A N 1
ATOM 657 C CA . LEU A 1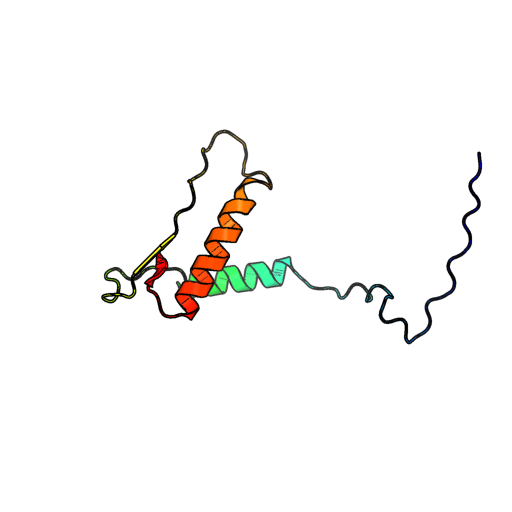 84 ? 4.046 1.570 7.695 1.00 98.56 84 LEU A CA 1
ATOM 658 C C . LEU A 1 84 ? 2.760 0.743 7.827 1.00 98.56 84 LEU A C 1
ATOM 660 O O . LEU A 1 84 ? 2.577 0.049 8.828 1.00 98.56 84 LEU A O 1
ATOM 664 N N . CYS A 1 85 ? 1.903 0.738 6.808 1.00 98.44 85 CYS A N 1
ATOM 665 C CA . CYS A 1 85 ? 0.690 -0.075 6.755 1.00 98.44 85 CYS A CA 1
ATOM 666 C C . CYS A 1 85 ? 0.987 -1.569 6.906 1.00 98.44 85 CYS A C 1
ATOM 668 O O . CYS A 1 85 ? 0.348 -2.253 7.710 1.00 98.44 85 CYS A O 1
ATOM 670 N N . ARG A 1 86 ? 1.977 -2.097 6.179 1.00 98.31 86 ARG A N 1
ATOM 671 C CA . ARG A 1 86 ? 2.398 -3.504 6.290 1.00 98.31 86 ARG A CA 1
ATOM 672 C C . ARG A 1 86 ? 2.926 -3.822 7.680 1.00 98.31 86 ARG A C 1
ATOM 674 O O . ARG A 1 86 ? 2.506 -4.820 8.266 1.00 98.31 86 ARG A O 1
ATOM 681 N N . TYR A 1 87 ? 3.774 -2.957 8.232 1.00 98.44 87 TYR A N 1
ATOM 682 C CA . TYR A 1 87 ? 4.278 -3.104 9.594 1.00 98.44 87 TYR A CA 1
ATOM 683 C C . TYR A 1 87 ? 3.133 -3.158 10.617 1.00 98.44 87 TYR A C 1
ATOM 685 O O . TYR A 1 87 ? 3.085 -4.064 11.447 1.00 98.44 87 TYR A O 1
ATOM 693 N N . ARG A 1 88 ? 2.158 -2.247 10.531 1.00 98.06 88 ARG A N 1
ATOM 694 C CA . ARG A 1 88 ? 1.016 -2.185 11.461 1.00 98.06 88 ARG A CA 1
ATOM 695 C C . ARG A 1 88 ? 0.098 -3.406 11.335 1.00 98.06 88 ARG A C 1
ATOM 697 O O . ARG A 1 88 ? -0.279 -3.975 12.359 1.00 98.06 88 ARG A O 1
ATOM 704 N N . ARG A 1 89 ? -0.148 -3.911 10.116 1.00 97.31 89 ARG A N 1
ATOM 705 C CA . ARG A 1 89 ? -0.843 -5.200 9.907 1.00 97.31 89 ARG A CA 1
ATOM 706 C C . ARG A 1 89 ? -0.100 -6.359 10.581 1.00 97.31 89 ARG A C 1
ATOM 708 O O . ARG A 1 89 ? -0.722 -7.145 11.289 1.00 97.31 89 ARG A O 1
ATOM 715 N N . MET A 1 90 ? 1.228 -6.437 10.442 1.00 97.50 90 MET A N 1
ATOM 716 C CA . MET A 1 90 ? 2.050 -7.463 11.112 1.00 97.50 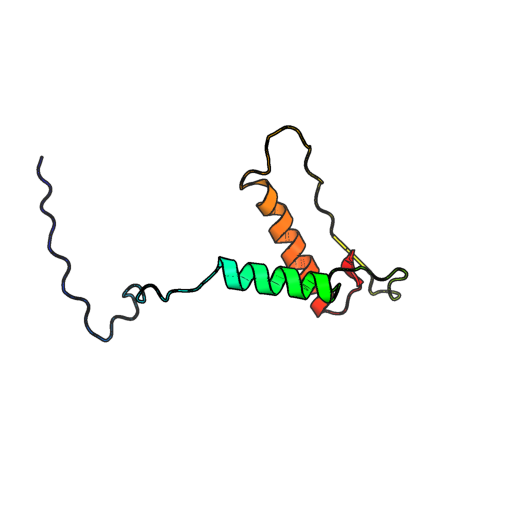90 MET A CA 1
ATOM 717 C C . MET A 1 90 ? 2.054 -7.324 12.643 1.00 97.50 90 MET A C 1
ATOM 719 O O . MET A 1 90 ? 2.188 -8.318 13.353 1.00 97.50 90 MET A O 1
ATOM 723 N N . LYS A 1 91 ? 1.867 -6.108 13.173 1.00 97.25 91 LYS A N 1
ATOM 724 C CA . LYS A 1 91 ? 1.664 -5.849 14.611 1.00 97.25 9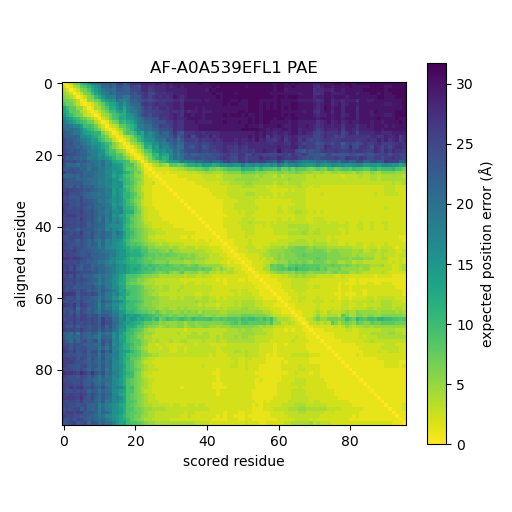1 LYS A CA 1
ATOM 725 C C . LYS A 1 91 ? 0.246 -6.169 15.100 1.00 97.25 91 LYS A C 1
ATOM 727 O O . LYS A 1 91 ? 0.002 -6.095 16.306 1.00 97.25 91 LYS A O 1
ATOM 732 N N . GLY A 1 92 ? -0.649 -6.571 14.200 1.00 95.62 92 GLY A N 1
ATOM 733 C CA . GLY A 1 92 ? -2.009 -6.993 14.508 1.00 95.62 92 GLY A CA 1
ATOM 734 C C . GLY A 1 92 ? -3.038 -5.867 14.508 1.00 95.62 92 GLY A C 1
ATOM 735 O O . GLY A 1 92 ? -4.138 -6.097 15.008 1.00 95.62 92 GLY A O 1
ATOM 736 N N . ASP A 1 93 ? -2.722 -4.692 13.963 1.00 97.75 93 ASP A N 1
ATOM 737 C CA . ASP A 1 93 ? -3.680 -3.593 13.821 1.00 97.75 93 ASP A CA 1
ATOM 738 C C . ASP A 1 93 ? -4.604 -3.799 12.608 1.00 97.75 93 ASP A C 1
ATOM 740 O O . ASP A 1 93 ? -4.213 -4.373 11.590 1.00 97.75 93 ASP A O 1
ATOM 744 N N . ASP A 1 94 ? -5.836 -3.306 12.715 1.00 98.12 94 ASP A N 1
ATOM 745 C CA . ASP A 1 94 ? -6.758 -3.141 11.596 1.00 98.12 94 ASP A CA 1
ATOM 746 C C . ASP A 1 94 ? -6.408 -1.848 10.861 1.00 98.12 94 ASP A C 1
ATOM 748 O O . ASP A 1 94 ? -6.612 -0.749 11.384 1.00 98.12 94 ASP A O 1
ATOM 752 N N . VAL A 1 95 ? -5.842 -2.001 9.665 1.00 98.19 95 VAL A N 1
ATOM 753 C CA . VAL A 1 95 ? -5.309 -0.900 8.857 1.00 98.19 95 VAL A CA 1
ATOM 754 C C . VAL A 1 95 ? -6.310 -0.484 7.785 1.00 98.19 95 VAL A C 1
ATOM 756 O O . VAL A 1 95 ? -6.730 -1.326 6.984 1.00 98.19 95 VAL A O 1
ATOM 759 N N . LEU A 1 96 ? -6.643 0.808 7.780 1.00 96.12 96 LEU A N 1
ATOM 760 C CA . LEU A 1 96 ? -7.278 1.526 6.677 1.00 96.12 96 LEU A CA 1
ATOM 761 C C . LEU A 1 96 ? -6.235 2.386 5.963 1.00 96.12 96 LEU A C 1
ATOM 763 O O . LEU A 1 96 ? -5.402 2.990 6.684 1.00 96.12 96 LEU A O 1
#

Radius of gyration: 22.55 Å; Cα contacts (8 Å, |Δi|>4): 42; chains: 1; bounding box: 61×33×47 Å

Solvent-accessible surface area (backbone atoms only — not comparable to full-atom values): 6473 Å² total; per-residue (Å²): 139,85,81,82,78,76,84,78,77,82,83,58,102,78,52,89,80,54,78,71,75,84,71,89,69,64,58,70,61,54,50,53,53,49,55,50,51,42,59,79,64,47,74,80,64,56,65,97,71,61,56,87,97,27,68,43,80,68,84,75,84,79,80,78,93,82,61,103,66,86,58,86,68,61,53,54,62,50,48,58,51,48,54,50,50,53,53,40,43,76,74,68,32,41,46,79

Sequence (96 aa):
MVANLHPTPPAGENDILAPMPPEHIPFAEIEAKWQKRWEDAGIFKAPAKPREGRKFYCLDMFPYPSADGLHVGHPEGYTATDILCRYRRMKGDDVL

Mean predicted aligned error: 10.78 Å

Foldseek 3Di:
DDDDDDDDDDDDPPPPPPPDDPDPDVVVVVVVVVVVVCVVVVVLDFDPDWDPPQADEFDDDDDDPPDPDDDPVRCPSVVVSVVVQVVSVVVVGRYD